Protein AF-A0A259M7F1-F1 (afdb_monomer)

Secondary structure (DSSP, 8-state):
-PEEEEE-TT-HHHHHHHHHHHHHT--EEEEE--TTTTGGGSHHHHHH-TT--S-EEEETTEEEESHHHHHHHHHHHHTSSS-SSHHHHHHHHHHHHHIIIIIIHHHHHHHHHHHTS-GGG--HHHHHHHHHHHHHHHTTT-

Structure (mmCIF, N/CA/C/O backbone):
data_AF-A0A259M7F1-F1
#
_entry.id   AF-A0A259M7F1-F1
#
loop_
_atom_site.group_PDB
_atom_site.id
_atom_site.type_symbol
_atom_site.label_atom_id
_atom_site.label_alt_id
_atom_site.label_comp_id
_atom_site.label_asym_id
_atom_site.label_entity_id
_atom_site.label_seq_id
_atom_site.pdbx_PDB_ins_code
_atom_site.Cartn_x
_atom_site.Cartn_y
_atom_site.Cartn_z
_atom_site.occupancy
_atom_site.B_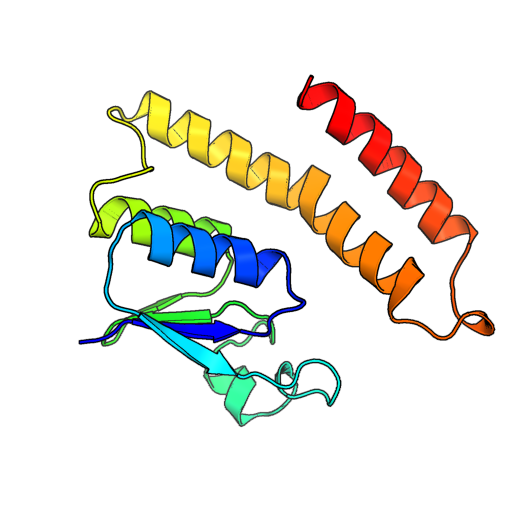iso_or_equiv
_atom_site.auth_seq_id
_atom_site.auth_comp_id
_atom_site.auth_asym_id
_atom_site.auth_atom_id
_atom_site.pdbx_PDB_model_num
ATOM 1 N N . MET A 1 1 ? -13.071 -16.252 13.136 1.00 77.12 1 MET A N 1
ATOM 2 C CA . MET A 1 1 ? -12.629 -16.679 11.793 1.00 77.12 1 MET A CA 1
ATOM 3 C C . MET A 1 1 ? -11.325 -15.963 11.499 1.00 77.12 1 MET A C 1
ATOM 5 O O . MET A 1 1 ? -11.226 -14.797 11.860 1.00 77.12 1 MET A O 1
ATOM 9 N N . THR A 1 2 ? -10.342 -16.661 10.937 1.00 95.12 2 THR A N 1
ATOM 10 C CA .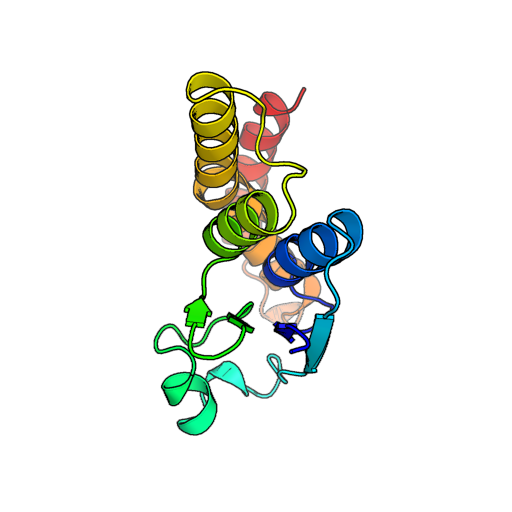 THR A 1 2 ? -9.032 -16.096 10.572 1.00 95.12 2 THR A CA 1
ATOM 11 C C . THR A 1 2 ? -9.179 -15.181 9.358 1.00 95.12 2 THR A C 1
ATOM 13 O O . THR A 1 2 ? -9.858 -15.551 8.398 1.00 95.12 2 THR A O 1
ATOM 16 N N . ILE A 1 3 ? -8.580 -13.988 9.403 1.00 98.50 3 ILE A N 1
ATOM 17 C CA . ILE A 1 3 ? -8.584 -13.044 8.275 1.00 98.50 3 ILE A CA 1
ATOM 18 C C . ILE A 1 3 ? -7.690 -13.594 7.162 1.00 98.50 3 ILE A C 1
ATOM 20 O O . ILE A 1 3 ? -6.563 -14.003 7.420 1.00 98.50 3 ILE A O 1
ATOM 24 N N . LYS A 1 4 ? -8.152 -13.562 5.912 1.00 98.69 4 LYS A N 1
ATOM 25 C CA . LYS A 1 4 ? -7.332 -13.935 4.750 1.00 98.69 4 LYS A CA 1
ATOM 26 C C . LYS A 1 4 ? -6.827 -12.693 4.040 1.00 98.69 4 LYS A C 1
ATOM 28 O O . LYS A 1 4 ? -7.614 -11.792 3.750 1.00 98.69 4 LYS A O 1
ATOM 33 N N . LEU A 1 5 ? -5.542 -12.663 3.699 1.00 98.75 5 LEU A N 1
ATOM 34 C CA . LEU A 1 5 ? -4.948 -11.600 2.889 1.00 98.75 5 LEU A CA 1
ATOM 35 C C . LEU A 1 5 ? -4.398 -12.173 1.581 1.00 98.75 5 LEU A C 1
ATOM 37 O O . LEU A 1 5 ? -3.354 -12.813 1.573 1.00 98.75 5 LEU A O 1
ATOM 41 N N . TYR A 1 6 ? -5.065 -11.905 0.462 1.00 98.75 6 TYR A N 1
ATOM 42 C CA . TYR A 1 6 ? -4.568 -12.235 -0.872 1.00 98.75 6 TYR A CA 1
ATOM 43 C C . TYR A 1 6 ? -3.402 -11.307 -1.231 1.00 98.75 6 TYR A C 1
ATOM 45 O O . TYR A 1 6 ? -3.595 -10.097 -1.396 1.00 98.75 6 TYR A O 1
ATOM 53 N N . CYS A 1 7 ? -2.187 -11.850 -1.324 1.00 98.44 7 CYS A N 1
ATOM 54 C CA . CYS A 1 7 ? -0.953 -11.072 -1.438 1.00 98.44 7 CYS A CA 1
ATOM 55 C C . CYS A 1 7 ? 0.219 -11.830 -2.085 1.00 98.44 7 CYS A C 1
ATOM 57 O O . CYS A 1 7 ? 0.174 -13.038 -2.299 1.00 98.44 7 CYS A O 1
ATOM 59 N N . PHE A 1 8 ? 1.310 -11.102 -2.340 1.00 97.25 8 PHE A N 1
ATOM 60 C CA . PHE A 1 8 ? 2.639 -11.649 -2.628 1.00 97.25 8 PHE A CA 1
ATOM 61 C C . PHE A 1 8 ? 3.713 -10.775 -1.963 1.00 97.25 8 PHE A C 1
ATOM 63 O O . PHE A 1 8 ? 3.490 -9.576 -1.758 1.00 97.25 8 PHE A O 1
ATOM 70 N N . GLY A 1 9 ? 4.850 -11.374 -1.598 1.00 94.19 9 GLY A N 1
ATOM 71 C CA . GLY A 1 9 ? 5.850 -10.763 -0.710 1.00 94.19 9 GLY A CA 1
ATOM 72 C C . GLY A 1 9 ? 6.518 -9.511 -1.280 1.00 94.19 9 GLY A C 1
ATOM 73 O O . GLY A 1 9 ? 6.870 -8.593 -0.544 1.00 94.19 9 GLY A O 1
ATOM 74 N N . GLU A 1 10 ? 6.640 -9.424 -2.601 1.00 94.62 10 GLU A N 1
ATOM 75 C CA . GLU A 1 10 ? 7.268 -8.300 -3.285 1.00 94.62 10 GLU A CA 1
ATOM 76 C C . GLU A 1 10 ? 6.332 -7.089 -3.418 1.00 94.62 10 GLU A C 1
ATOM 78 O O . GLU A 1 10 ? 6.788 -6.021 -3.833 1.00 94.62 10 GLU A O 1
ATOM 83 N N . SER A 1 11 ? 5.041 -7.201 -3.087 1.00 96.31 11 SER A N 1
ATOM 84 C CA . SER A 1 11 ? 4.107 -6.074 -3.162 1.00 96.31 11 SER A CA 1
ATOM 85 C C . SER A 1 11 ? 4.222 -5.161 -1.945 1.00 96.31 11 SER A C 1
ATOM 87 O O . SER A 1 11 ? 3.802 -5.508 -0.843 1.00 96.31 11 SER A O 1
ATOM 89 N N . GLY A 1 12 ? 4.681 -3.925 -2.162 1.00 96.94 12 GLY A N 1
ATOM 90 C CA . GLY A 1 12 ? 4.699 -2.900 -1.114 1.00 96.94 12 GLY A CA 1
ATOM 91 C C . GLY A 1 12 ? 3.301 -2.552 -0.584 1.00 96.94 12 GLY A C 1
ATOM 92 O O . GLY A 1 12 ? 3.139 -2.313 0.608 1.00 96.94 12 GLY A O 1
ATOM 93 N N . ASN A 1 13 ? 2.267 -2.579 -1.433 1.00 97.50 13 ASN A N 1
ATOM 94 C CA . ASN A 1 13 ? 0.891 -2.343 -0.983 1.00 97.50 13 ASN A CA 1
ATOM 95 C C . ASN A 1 13 ? 0.369 -3.504 -0.132 1.00 97.50 13 ASN A C 1
ATOM 97 O O . ASN A 1 13 ? -0.331 -3.267 0.850 1.00 97.50 13 ASN A O 1
ATOM 101 N N . ALA A 1 14 ? 0.729 -4.746 -0.470 1.00 97.88 14 ALA A N 1
ATOM 102 C CA . ALA A 1 14 ? 0.351 -5.889 0.351 1.00 97.88 14 ALA A CA 1
ATOM 103 C C . ALA A 1 14 ? 1.102 -5.900 1.684 1.00 97.88 14 ALA A C 1
ATOM 105 O O . ALA A 1 14 ? 0.492 -6.168 2.716 1.00 97.88 14 ALA A O 1
ATOM 106 N N . TYR A 1 15 ? 2.379 -5.508 1.678 1.00 97.94 15 TYR A N 1
ATOM 107 C CA . TYR A 1 15 ? 3.173 -5.350 2.892 1.00 97.94 15 TYR A CA 1
ATOM 108 C C . TYR A 1 15 ? 2.532 -4.372 3.885 1.00 97.94 15 TYR A C 1
ATOM 110 O O . TYR A 1 15 ? 2.468 -4.681 5.068 1.00 97.94 15 TYR A O 1
ATOM 118 N N . LYS A 1 16 ? 1.973 -3.240 3.429 1.00 97.88 16 LYS A N 1
ATOM 119 C CA . LYS A 1 16 ? 1.242 -2.309 4.316 1.00 97.88 16 LYS A CA 1
ATOM 120 C C . LYS A 1 16 ? 0.093 -2.991 5.059 1.00 97.88 16 LYS A C 1
ATOM 122 O O . LYS A 1 16 ? -0.050 -2.805 6.267 1.00 97.88 16 LYS A O 1
ATOM 127 N N . ALA A 1 17 ? -0.719 -3.772 4.343 1.00 98.25 17 ALA A N 1
ATOM 128 C CA . ALA A 1 17 ? -1.849 -4.484 4.932 1.00 98.25 17 ALA A CA 1
ATOM 129 C C . ALA A 1 17 ? -1.372 -5.586 5.890 1.00 98.25 17 ALA A C 1
ATOM 131 O O . ALA A 1 17 ? -1.818 -5.623 7.033 1.00 98.25 17 ALA A O 1
ATOM 132 N N . ALA 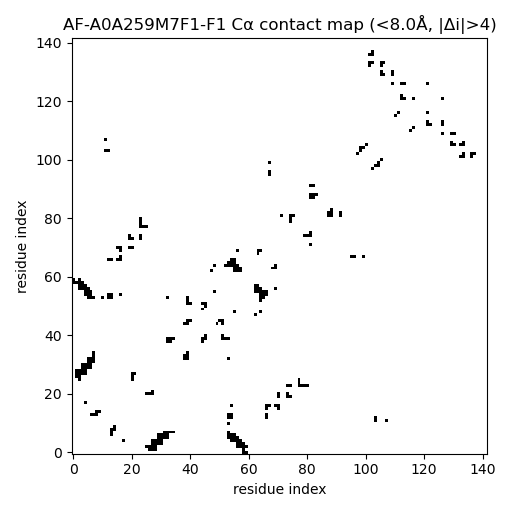A 1 18 ? -0.414 -6.412 5.456 1.00 98.44 18 ALA A N 1
ATOM 133 C CA . ALA A 1 18 ? 0.167 -7.490 6.255 1.00 98.44 18 ALA A CA 1
ATOM 134 C C . ALA A 1 18 ? 0.817 -6.971 7.545 1.00 98.44 18 ALA A C 1
ATOM 136 O O . ALA A 1 18 ? 0.529 -7.469 8.627 1.00 98.44 18 ALA A O 1
ATOM 137 N N . LEU A 1 19 ? 1.629 -5.913 7.456 1.00 98.25 19 LEU A N 1
ATOM 138 C CA . LEU A 1 19 ? 2.259 -5.293 8.620 1.00 98.25 19 LEU A CA 1
ATOM 139 C C . LEU A 1 19 ? 1.217 -4.735 9.595 1.00 98.25 19 LEU A C 1
ATOM 141 O O . LEU A 1 19 ? 1.380 -4.842 10.805 1.00 98.25 19 LEU A O 1
ATOM 145 N N . THR A 1 20 ? 0.136 -4.145 9.084 1.00 98.12 20 THR A N 1
ATOM 146 C CA . THR A 1 20 ? -0.923 -3.599 9.944 1.00 98.12 20 THR A CA 1
ATOM 147 C C . THR A 1 20 ? -1.714 -4.713 10.633 1.00 98.12 20 THR A C 1
ATOM 149 O O . THR A 1 20 ? -2.022 -4.572 11.816 1.00 98.12 20 THR A O 1
ATOM 152 N N . LEU A 1 21 ? -1.992 -5.829 9.943 1.00 98.19 21 LEU A N 1
ATOM 153 C CA . LEU A 1 21 ? -2.570 -7.035 10.552 1.00 98.19 21 LEU A CA 1
ATOM 154 C C . LEU A 1 21 ? -1.674 -7.548 11.679 1.00 98.19 21 LEU A C 1
ATOM 156 O O . LEU A 1 21 ? -2.132 -7.652 12.817 1.00 98.19 21 LEU A O 1
ATOM 160 N N . GLU A 1 22 ? -0.390 -7.742 11.387 1.00 97.94 22 GLU A N 1
ATOM 161 C CA . GLU A 1 22 ? 0.597 -8.237 12.345 1.00 97.94 22 GLU A CA 1
ATOM 162 C C . GLU A 1 22 ? 0.679 -7.350 13.597 1.00 97.94 22 GLU A C 1
ATOM 164 O O . GLU A 1 22 ? 0.488 -7.811 14.720 1.00 97.94 22 GLU A O 1
ATOM 169 N N . LEU A 1 23 ? 0.855 -6.036 13.418 1.00 97.81 23 LEU A N 1
ATOM 170 C CA . LEU A 1 23 ? 0.964 -5.087 14.532 1.00 97.81 23 LEU A CA 1
ATOM 171 C C . LEU A 1 23 ? -0.351 -4.902 15.308 1.00 97.81 23 LEU A C 1
ATOM 173 O O . LEU A 1 23 ? -0.335 -4.487 16.472 1.00 97.81 23 LEU A O 1
ATOM 177 N N . SER A 1 24 ? -1.500 -5.195 14.694 1.00 97.19 24 SER A N 1
ATOM 178 C CA . SER A 1 24 ? -2.788 -5.179 15.394 1.00 97.19 24 SER A CA 1
ATOM 179 C C . SER A 1 24 ? -2.955 -6.381 16.334 1.00 97.19 24 SER A C 1
ATOM 181 O O . SER A 1 24 ? -3.612 -6.256 17.376 1.00 97.19 24 SER A O 1
ATOM 183 N N . GLY A 1 25 ? -2.297 -7.506 16.030 1.00 96.75 25 GLY A N 1
ATOM 184 C CA . GLY A 1 25 ? -2.461 -8.783 16.725 1.00 96.75 25 GLY A CA 1
ATOM 185 C C . GLY A 1 25 ? -3.757 -9.514 16.362 1.00 96.75 25 GLY A C 1
ATOM 186 O O . GLY A 1 25 ? -4.247 -10.306 17.161 1.00 96.75 25 GLY A O 1
ATOM 187 N N . LEU A 1 26 ? -4.356 -9.204 15.208 1.00 97.19 26 LEU A N 1
ATOM 188 C CA . LEU A 1 26 ? -5.477 -9.972 14.669 1.00 97.19 26 LEU A CA 1
ATOM 189 C C . LEU A 1 26 ? -4.955 -11.263 14.034 1.00 97.19 26 LEU A C 1
ATOM 191 O O . LEU A 1 26 ? -3.981 -11.230 13.292 1.00 97.19 26 LEU A O 1
ATOM 195 N N . GLU A 1 27 ? -5.645 -12.376 14.271 1.00 98.12 27 GLU A N 1
ATOM 196 C CA . GLU A 1 27 ? -5.355 -13.656 13.617 1.00 98.12 27 GLU A CA 1
ATOM 197 C C . GLU A 1 27 ? -5.587 -13.557 12.102 1.00 98.12 27 GLU A C 1
ATOM 199 O O . GLU A 1 27 ? -6.699 -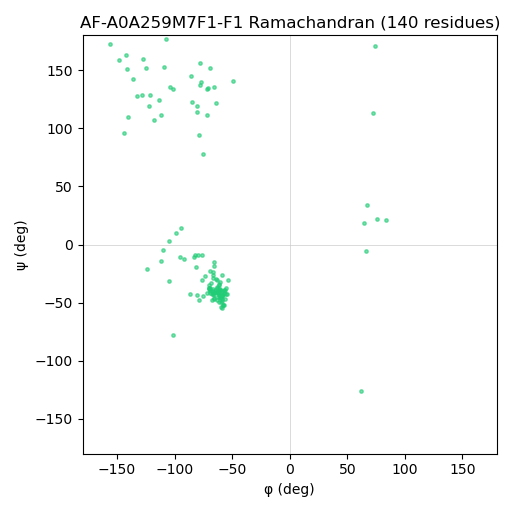13.251 11.647 1.00 98.12 27 GLU A O 1
ATOM 204 N N . TRP A 1 28 ? -4.550 -13.838 11.314 1.00 98.56 28 TRP A N 1
ATOM 205 C CA . TRP A 1 28 ? -4.597 -13.738 9.861 1.00 98.56 28 TRP A CA 1
ATOM 206 C C . TRP A 1 28 ? -3.696 -14.766 9.172 1.00 98.56 28 TRP A C 1
ATOM 208 O O . TRP A 1 28 ? -2.749 -15.278 9.762 1.00 98.56 28 TRP A O 1
ATOM 218 N N . GLU A 1 29 ? -3.982 -15.047 7.903 1.00 98.50 29 GLU A N 1
ATOM 219 C CA . GLU A 1 29 ? -3.152 -15.888 7.044 1.00 98.50 29 GLU A CA 1
ATOM 220 C C . GLU A 1 29 ? -2.988 -15.277 5.638 1.00 98.50 29 GLU A C 1
ATOM 222 O O . GLU A 1 29 ? -3.933 -14.689 5.089 1.00 98.50 29 GLU A O 1
ATOM 227 N N . PRO A 1 30 ? -1.798 -15.396 5.021 1.00 98.38 30 PRO A N 1
ATOM 228 C CA . PRO A 1 30 ? -1.590 -14.984 3.642 1.00 98.38 30 PRO A CA 1
ATOM 229 C C . PRO A 1 30 ? -2.169 -16.015 2.664 1.00 98.38 30 PRO A C 1
ATOM 231 O O . PRO A 1 30 ? -1.976 -17.221 2.808 1.00 98.38 30 PRO A O 1
ATOM 234 N N . VAL A 1 31 ? -2.800 -15.531 1.598 1.00 98.38 31 VAL A N 1
ATOM 235 C CA . VAL A 1 31 ? -3.195 -16.319 0.427 1.00 98.38 31 VAL A CA 1
ATOM 236 C C . VAL A 1 31 ? -2.343 -15.856 -0.747 1.00 98.38 31 VAL A C 1
ATOM 238 O O . VAL A 1 31 ? -2.454 -14.718 -1.202 1.00 98.38 31 VAL A O 1
ATOM 241 N N . PHE A 1 32 ? -1.450 -16.722 -1.219 1.00 98.31 32 PHE A N 1
ATOM 242 C CA . PHE A 1 32 ? -0.511 -16.359 -2.276 1.00 98.31 32 PHE A CA 1
ATOM 243 C C . PHE A 1 32 ? -1.225 -16.075 -3.605 1.00 98.31 32 PHE A C 1
ATOM 245 O O . PHE A 1 32 ? -2.091 -16.838 -4.035 1.00 98.31 32 PHE A O 1
ATOM 252 N N . VAL A 1 33 ? -0.825 -14.992 -4.273 1.00 98.31 33 VAL A N 1
ATOM 253 C CA . VAL A 1 33 ? -1.268 -14.636 -5.625 1.00 98.31 33 VAL A CA 1
ATOM 254 C C . VAL A 1 33 ? -0.053 -14.511 -6.531 1.00 98.31 33 VAL 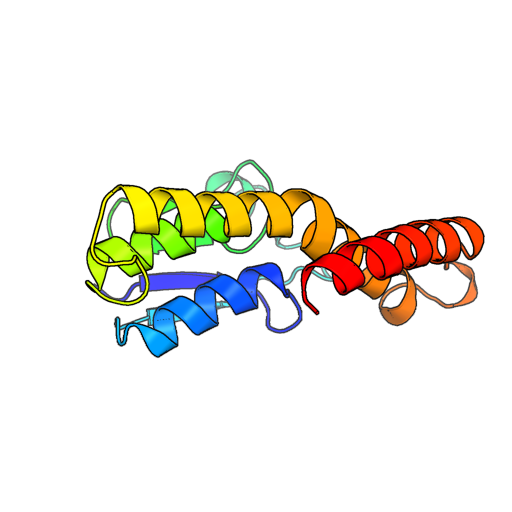A C 1
ATOM 256 O O . VAL A 1 33 ? 0.794 -13.642 -6.322 1.00 98.31 33 VAL A O 1
ATOM 259 N N . ASP A 1 34 ? 0.004 -15.332 -7.578 1.00 96.69 34 ASP A N 1
ATOM 260 C CA . ASP A 1 34 ? 1.106 -15.322 -8.541 1.00 96.69 34 ASP A CA 1
ATOM 261 C C . ASP A 1 34 ? 1.009 -14.126 -9.503 1.00 96.69 34 ASP A C 1
ATOM 263 O O . ASP A 1 34 ? 0.554 -14.223 -10.644 1.00 96.69 34 ASP A O 1
ATOM 267 N N . PHE A 1 35 ? 1.401 -12.950 -9.019 1.00 94.62 35 PHE A N 1
ATOM 268 C CA . PHE A 1 35 ? 1.344 -11.709 -9.786 1.00 94.62 35 PHE A CA 1
ATOM 269 C C . PHE A 1 35 ? 2.201 -11.759 -11.059 1.00 94.62 35 PHE A C 1
ATOM 271 O O . PHE A 1 35 ? 1.767 -11.281 -12.112 1.00 94.62 35 PHE A O 1
ATOM 278 N N . PHE A 1 36 ? 3.397 -12.352 -10.983 1.00 92.94 36 PHE A N 1
ATOM 279 C CA . PHE A 1 36 ? 4.344 -12.370 -12.099 1.00 92.94 36 PHE A CA 1
ATOM 280 C C . PHE A 1 36 ? 3.859 -13.237 -13.262 1.00 92.94 36 PHE A C 1
ATOM 282 O O . PHE A 1 36 ? 4.054 -12.843 -14.412 1.00 92.94 36 PHE A O 1
ATOM 289 N N . ASN A 1 37 ? 3.129 -14.321 -12.985 1.00 95.44 37 ASN A N 1
ATOM 290 C CA . ASN A 1 37 ? 2.501 -15.147 -14.021 1.00 95.44 37 ASN A CA 1
ATOM 291 C C . ASN A 1 37 ? 1.042 -14.757 -14.319 1.00 95.44 37 ASN A C 1
ATOM 293 O O . ASN A 1 37 ? 0.322 -15.478 -15.005 1.00 95.44 37 ASN A O 1
ATOM 297 N N . GLY A 1 38 ? 0.598 -13.583 -13.860 1.00 96.00 38 GLY A N 1
ATOM 298 C CA . GLY A 1 38 ? -0.695 -13.016 -14.241 1.00 96.00 38 GLY A CA 1
ATOM 299 C C . GLY A 1 38 ? -1.897 -13.524 -13.446 1.00 96.00 38 GLY A C 1
ATOM 300 O O . GLY A 1 38 ? -3.023 -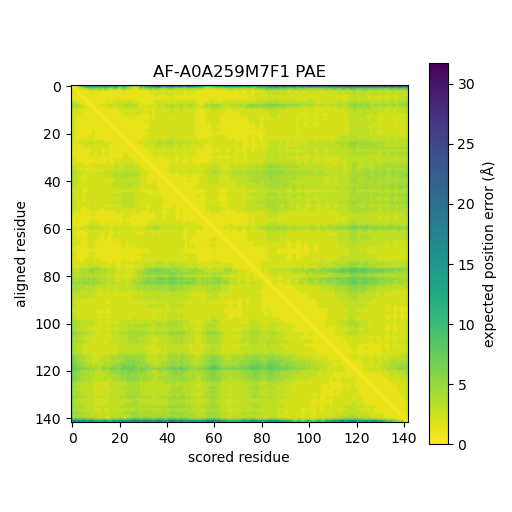13.339 -13.902 1.00 96.00 38 GLY A O 1
ATOM 301 N N . GLY A 1 39 ? -1.690 -14.071 -12.249 1.00 97.31 39 GLY A N 1
ATOM 302 C CA . GLY A 1 39 ? -2.746 -14.551 -11.354 1.00 97.31 39 GLY A CA 1
ATOM 303 C C . GLY A 1 39 ? -3.826 -13.510 -11.044 1.00 97.31 39 GLY A C 1
ATOM 304 O O . GLY A 1 39 ? -4.991 -13.858 -10.912 1.00 97.31 39 GLY A O 1
ATOM 305 N N . THR A 1 40 ? -3.497 -12.213 -11.030 1.00 97.25 40 THR A N 1
ATOM 306 C CA . THR A 1 40 ? -4.510 -11.163 -10.816 1.00 97.25 40 THR A CA 1
ATOM 307 C C . THR A 1 40 ? -5.396 -10.879 -12.035 1.00 97.25 40 THR A C 1
ATOM 309 O O . THR A 1 40 ? -6.366 -10.124 -11.942 1.00 97.25 40 THR A O 1
ATOM 312 N N . ARG A 1 41 ? -5.067 -11.449 -13.201 1.00 97.50 41 ARG A N 1
ATOM 313 C CA . ARG A 1 41 ? -5.811 -11.264 -14.455 1.00 97.50 41 ARG A CA 1
ATOM 314 C C . ARG A 1 41 ? -6.829 -12.372 -14.706 1.00 97.50 41 ARG A C 1
ATOM 316 O O . ARG A 1 41 ? -7.631 -12.207 -15.624 1.00 97.50 41 ARG A O 1
ATOM 323 N N . THR A 1 42 ? -6.798 -13.462 -13.938 1.00 97.94 42 THR A N 1
ATOM 324 C CA . THR A 1 42 ? -7.696 -14.597 -14.159 1.00 97.94 42 THR A CA 1
ATOM 325 C C . THR A 1 42 ? -9.147 -14.229 -13.823 1.00 97.94 42 THR A C 1
ATOM 327 O O . THR A 1 42 ? -9.379 -13.352 -12.979 1.00 97.94 42 THR A O 1
ATOM 330 N N . PRO A 1 43 ? -10.143 -14.866 -14.465 1.00 98.06 43 PRO A N 1
ATOM 331 C CA . PRO A 1 43 ? -11.550 -14.659 -14.128 1.00 98.06 43 PRO A CA 1
ATOM 332 C C . PRO A 1 43 ? -11.852 -14.926 -12.648 1.00 98.06 43 PRO A C 1
ATOM 334 O O . PRO A 1 43 ? -12.611 -14.180 -12.035 1.00 98.06 43 PRO A O 1
ATOM 337 N N . GLU A 1 44 ? -11.206 -15.932 -12.057 1.00 97.19 44 GLU A N 1
ATOM 338 C CA . GLU A 1 44 ? -11.398 -16.333 -10.661 1.00 97.19 44 GLU A CA 1
ATOM 339 C C . GLU A 1 44 ? -10.930 -15.234 -9.705 1.00 97.19 44 GLU A C 1
ATOM 341 O O . GLU A 1 44 ? -11.659 -14.862 -8.788 1.00 97.19 44 GLU A O 1
ATOM 346 N N . PHE A 1 45 ? -9.746 -14.653 -9.935 1.00 97.88 45 PHE A N 1
ATOM 347 C CA . PHE A 1 45 ? -9.267 -13.555 -9.096 1.00 97.88 45 PHE A CA 1
ATOM 348 C C . PHE A 1 45 ? -10.082 -12.278 -9.314 1.00 97.88 45 PHE A C 1
ATOM 350 O O . PHE A 1 45 ? -10.383 -11.560 -8.361 1.00 97.88 45 PHE A O 1
ATOM 357 N N . ARG A 1 46 ? -10.491 -11.991 -10.556 1.00 97.88 46 ARG A N 1
ATOM 358 C CA . ARG A 1 46 ? -11.331 -10.820 -10.852 1.00 97.88 46 ARG A CA 1
ATOM 359 C C . ARG A 1 46 ? -12.734 -10.919 -10.261 1.00 97.88 46 ARG A C 1
ATOM 361 O O . ARG A 1 46 ? -13.323 -9.879 -9.979 1.00 97.88 46 ARG A O 1
ATOM 368 N N . ALA A 1 47 ? -13.242 -12.130 -10.038 1.00 97.44 47 ALA A N 1
ATOM 369 C CA . ALA A 1 47 ? -14.472 -12.346 -9.282 1.00 97.44 47 ALA A CA 1
ATOM 370 C C . ALA A 1 47 ? -14.313 -11.972 -7.795 1.00 97.44 47 ALA A C 1
ATOM 372 O O . ALA A 1 47 ? -15.280 -11.536 -7.179 1.00 97.44 47 ALA A O 1
ATOM 373 N N . ILE A 1 48 ? -13.100 -12.086 -7.238 1.00 96.94 48 ILE A N 1
ATOM 374 C CA . ILE A 1 48 ? -12.774 -11.643 -5.871 1.00 96.94 48 ILE A CA 1
ATOM 375 C C . ILE A 1 48 ? -12.570 -10.121 -5.830 1.00 96.94 48 ILE A C 1
ATOM 377 O O . ILE A 1 48 ? -13.105 -9.439 -4.959 1.00 96.94 48 ILE A O 1
ATOM 381 N N . ASN A 1 49 ? -11.788 -9.572 -6.764 1.00 97.75 49 ASN A N 1
ATOM 382 C CA . ASN A 1 49 ? -11.533 -8.136 -6.870 1.00 97.75 49 ASN A CA 1
ATOM 383 C C . ASN A 1 49 ? -11.510 -7.688 -8.333 1.00 97.75 49 ASN A C 1
ATOM 385 O O . ASN A 1 49 ? -10.546 -7.935 -9.062 1.00 97.75 49 ASN A O 1
ATOM 389 N N . SER A 1 50 ? -12.534 -6.937 -8.737 1.00 97.19 50 SER A N 1
ATOM 390 C CA . SER A 1 50 ? -12.698 -6.442 -10.108 1.00 97.19 50 SER A CA 1
ATOM 391 C C . SER A 1 50 ? -11.536 -5.563 -10.588 1.00 97.19 50 SER A C 1
ATOM 393 O O . SER A 1 50 ? -11.238 -5.549 -11.786 1.00 97.19 50 SER A O 1
ATOM 395 N N . MET A 1 51 ? -10.818 -4.899 -9.671 1.00 97.44 51 MET A N 1
ATOM 396 C CA . MET A 1 51 ? -9.627 -4.103 -9.994 1.00 97.44 51 MET A CA 1
ATOM 397 C C . MET A 1 51 ? -8.457 -4.970 -10.492 1.00 97.44 51 MET A C 1
ATOM 399 O O . MET A 1 51 ? -7.615 -4.485 -11.241 1.00 97.44 51 MET A O 1
ATOM 403 N N . GLY A 1 52 ? -8.414 -6.265 -10.155 1.00 97.31 52 GLY A N 1
ATOM 404 C CA . GLY A 1 52 ? -7.302 -7.147 -10.532 1.00 97.31 52 GLY A CA 1
ATOM 405 C C . GLY A 1 52 ? -5.988 -6.769 -9.840 1.00 97.31 52 GLY A C 1
ATOM 406 O O . GLY A 1 52 ? -4.910 -6.885 -10.425 1.00 97.31 52 GLY A O 1
ATOM 407 N N . GLU A 1 53 ? -6.085 -6.291 -8.599 1.00 96.19 53 GLU A N 1
ATOM 408 C CA . GLU A 1 53 ? -4.966 -5.822 -7.783 1.00 96.19 53 GLU A CA 1
ATOM 409 C C . GLU A 1 53 ? -4.926 -6.559 -6.441 1.00 96.19 53 GLU A C 1
ATOM 411 O O . GLU A 1 53 ? -5.960 -6.963 -5.906 1.00 96.19 53 GLU A O 1
ATOM 416 N N . VAL A 1 54 ? -3.727 -6.689 -5.874 1.00 97.69 54 VAL A N 1
ATOM 417 C CA . VAL A 1 54 ? -3.515 -7.063 -4.469 1.00 97.69 54 VAL A CA 1
ATOM 418 C C . VAL A 1 54 ? -2.996 -5.848 -3.684 1.00 97.69 54 VAL A C 1
ATOM 420 O O . VAL A 1 54 ? -2.305 -5.003 -4.263 1.00 97.69 54 VAL A O 1
ATOM 423 N N . PRO A 1 55 ? -3.241 -5.755 -2.366 1.00 98.50 55 PRO A N 1
ATOM 424 C CA . PRO A 1 55 ? -3.902 -6.744 -1.511 1.00 98.50 55 PRO A CA 1
ATOM 425 C C . PRO A 1 55 ? -5.429 -6.778 -1.637 1.00 98.50 55 PRO A C 1
ATOM 427 O O . PRO A 1 55 ? -6.060 -5.769 -1.956 1.00 98.50 55 PRO A O 1
ATOM 430 N N . VAL A 1 56 ? -6.002 -7.935 -1.296 1.00 98.75 56 VAL A N 1
ATOM 431 C CA . VAL A 1 56 ? -7.429 -8.093 -0.978 1.00 98.75 56 VAL A CA 1
ATOM 432 C C . VAL A 1 56 ? -7.543 -8.807 0.362 1.00 98.75 56 VAL A C 1
ATOM 434 O O . VAL A 1 56 ? -6.920 -9.845 0.560 1.00 98.75 56 VAL A O 1
ATOM 437 N N . MET A 1 57 ? -8.313 -8.251 1.284 1.00 98.75 57 MET A N 1
ATOM 438 C CA . MET A 1 57 ? -8.583 -8.834 2.592 1.00 98.75 57 MET A CA 1
ATOM 439 C C . MET A 1 57 ? -9.992 -9.431 2.606 1.00 98.75 57 MET A C 1
ATOM 441 O O . MET A 1 57 ? -10.933 -8.788 2.141 1.00 98.75 57 MET A O 1
ATOM 445 N N . VAL A 1 58 ? -10.133 -10.634 3.161 1.00 98.56 58 VAL A N 1
ATOM 446 C CA . VAL A 1 58 ? -11.419 -11.298 3.403 1.00 98.56 58 VAL A CA 1
ATOM 447 C C . VAL A 1 58 ? -11.564 -11.607 4.889 1.00 98.56 58 VAL A C 1
ATOM 449 O O . VAL A 1 58 ? -10.677 -12.211 5.495 1.00 98.56 58 VAL A O 1
ATOM 452 N N . ASP A 1 59 ? -12.689 -11.202 5.469 1.00 98.12 59 ASP A N 1
ATOM 453 C CA . ASP A 1 59 ? -13.015 -11.372 6.885 1.00 98.12 59 ASP A CA 1
ATOM 454 C C . ASP A 1 59 ? -14.516 -11.658 7.047 1.00 98.12 59 ASP A C 1
ATOM 456 O O . ASP A 1 59 ? -15.351 -10.751 7.024 1.00 98.12 59 ASP A O 1
ATOM 460 N N . GLY A 1 60 ? -14.869 -12.944 7.148 1.00 96.50 60 GLY A N 1
ATOM 461 C CA . GLY A 1 60 ? -16.260 -13.387 7.030 1.00 96.50 60 GLY A CA 1
ATOM 462 C C . GLY A 1 60 ? -16.822 -13.047 5.647 1.00 96.50 60 GLY A C 1
ATOM 463 O O . GLY A 1 60 ? -16.207 -13.380 4.636 1.00 96.50 60 GLY A O 1
ATOM 464 N N . ASP A 1 61 ? -17.959 -12.352 5.613 1.00 96.38 61 ASP A N 1
ATOM 465 C CA . ASP A 1 61 ? -18.623 -11.933 4.370 1.00 96.38 61 ASP A CA 1
ATOM 466 C C . ASP A 1 61 ? -18.028 -10.647 3.765 1.00 96.38 61 ASP A C 1
ATOM 468 O O . ASP A 1 61 ? -18.373 -10.254 2.648 1.00 96.38 61 ASP A O 1
ATOM 472 N N . LEU A 1 62 ? -17.132 -9.963 4.488 1.00 97.69 62 LEU A N 1
ATOM 473 C CA . LEU A 1 62 ? -16.509 -8.735 4.009 1.00 97.69 62 LEU A CA 1
ATOM 474 C C . LEU A 1 62 ? -15.296 -9.055 3.134 1.00 97.69 62 LEU A C 1
ATOM 476 O O . LEU A 1 62 ? -14.324 -9.649 3.596 1.00 97.69 62 LEU A O 1
ATOM 480 N N . THR A 1 63 ? -15.326 -8.566 1.896 1.00 98.25 63 THR A N 1
ATOM 481 C CA . THR A 1 63 ? -14.167 -8.516 0.995 1.00 98.25 63 THR A CA 1
ATOM 482 C C . THR A 1 63 ? -13.787 -7.059 0.753 1.00 98.25 63 THR A C 1
ATOM 484 O O . THR A 1 63 ? -14.624 -6.266 0.320 1.00 98.25 63 THR A O 1
ATOM 487 N N . LEU A 1 64 ? -12.535 -6.693 1.033 1.00 98.38 64 LEU A N 1
ATOM 488 C CA . LEU A 1 64 ? -12.042 -5.318 0.939 1.00 98.38 64 LEU A CA 1
ATOM 489 C C . LEU A 1 64 ? -10.711 -5.263 0.183 1.00 98.38 64 LEU A C 1
ATOM 491 O O . LEU A 1 64 ? -9.759 -5.959 0.529 1.00 98.38 64 LEU A O 1
ATOM 495 N N . SER A 1 65 ? -10.632 -4.413 -0.838 1.00 98.19 65 SER A N 1
ATOM 496 C CA . SER A 1 65 ? -9.395 -4.088 -1.558 1.00 98.19 65 SER A CA 1
ATOM 497 C C . SER A 1 65 ? -8.923 -2.669 -1.214 1.00 98.19 65 SER A C 1
ATOM 499 O O . SER A 1 65 ? -9.594 -1.952 -0.474 1.00 98.19 65 SER A O 1
ATOM 501 N N . GLN A 1 66 ? -7.764 -2.266 -1.750 1.00 97.94 66 GLN A N 1
ATOM 502 C CA . GLN A 1 66 ? -7.050 -1.012 -1.449 1.00 97.94 66 GLN A CA 1
ATOM 503 C C . GLN A 1 66 ? -6.390 -1.001 -0.061 1.00 97.94 66 GLN A C 1
ATOM 505 O O . GLN A 1 66 ? -7.047 -0.954 0.977 1.00 97.94 66 GLN A O 1
ATOM 510 N N . SER A 1 67 ? -5.051 -0.976 -0.034 1.00 98.06 67 SER A N 1
ATOM 511 C CA . SER A 1 67 ? -4.267 -1.138 1.201 1.00 98.06 67 SER A CA 1
ATOM 512 C C . SER A 1 67 ? -4.612 -0.117 2.287 1.00 98.06 67 SER A C 1
ATOM 514 O O . SER A 1 67 ? -4.703 -0.491 3.446 1.00 98.06 67 SER A O 1
ATOM 516 N N . GLY A 1 68 ? -4.864 1.146 1.929 1.00 98.06 68 GLY A N 1
ATOM 517 C CA . GLY A 1 68 ? -5.244 2.181 2.897 1.00 98.06 68 GLY A CA 1
ATOM 518 C C . GLY A 1 68 ? -6.612 1.945 3.552 1.00 98.06 68 GLY A C 1
ATOM 519 O O . GLY A 1 68 ? -6.761 2.157 4.752 1.00 98.06 68 GLY A O 1
ATOM 520 N N . ALA A 1 69 ? -7.592 1.447 2.791 1.00 98.25 69 ALA A N 1
ATOM 521 C CA . ALA A 1 69 ? -8.907 1.084 3.326 1.00 98.25 69 ALA A CA 1
ATOM 522 C C . ALA A 1 69 ? -8.813 -0.153 4.232 1.00 98.25 69 ALA A C 1
ATOM 524 O O . ALA A 1 69 ? -9.421 -0.195 5.298 1.00 98.25 69 ALA A O 1
ATOM 525 N N . ILE A 1 70 ? -7.989 -1.129 3.842 1.00 98.62 70 ILE A N 1
ATOM 526 C CA . ILE A 1 70 ? -7.679 -2.300 4.669 1.00 98.62 70 ILE A CA 1
ATOM 527 C C . ILE A 1 70 ? -7.037 -1.870 5.998 1.00 98.62 70 ILE A C 1
ATOM 529 O O . ILE A 1 70 ? -7.448 -2.346 7.052 1.00 98.62 70 ILE A O 1
ATOM 533 N N . GLN A 1 71 ? -6.085 -0.932 5.982 1.00 98.56 71 GLN A N 1
ATOM 534 C CA . GLN A 1 71 ? -5.476 -0.397 7.206 1.00 98.56 71 GLN A CA 1
ATOM 535 C C . GLN A 1 71 ? -6.499 0.289 8.122 1.00 98.56 71 GLN A C 1
ATOM 537 O O . GLN A 1 71 ? -6.486 0.047 9.330 1.00 98.56 71 GLN A O 1
ATOM 542 N N . ASP A 1 72 ? -7.405 1.098 7.566 1.00 98.00 72 ASP A N 1
ATOM 543 C CA . ASP A 1 72 ? -8.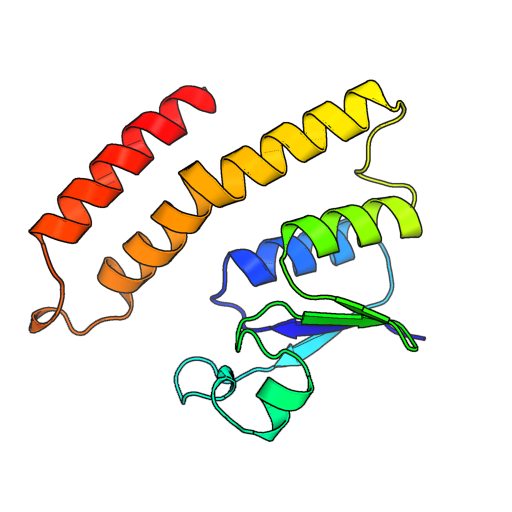481 1.740 8.333 1.00 98.00 72 ASP A CA 1
ATOM 544 C C . ASP A 1 72 ? -9.410 0.705 8.994 1.00 98.00 72 ASP A C 1
ATOM 546 O O . ASP A 1 72 ? -9.667 0.787 10.203 1.00 98.00 72 ASP A O 1
ATOM 550 N N . TYR A 1 73 ? -9.812 -0.330 8.247 1.00 98.25 73 TYR A N 1
ATOM 551 C CA . TYR A 1 73 ? -10.597 -1.447 8.774 1.00 98.25 73 TYR A CA 1
ATOM 552 C C . TYR A 1 73 ? -9.884 -2.160 9.927 1.00 98.25 73 TYR A C 1
ATOM 554 O O . TYR A 1 73 ? -10.455 -2.301 11.011 1.00 98.25 73 TYR A O 1
ATOM 562 N N . ILE A 1 74 ? -8.627 -2.568 9.720 1.00 98.25 74 ILE A N 1
ATOM 563 C CA . ILE A 1 74 ? -7.826 -3.275 10.730 1.00 98.25 74 ILE A CA 1
ATOM 564 C C . ILE A 1 74 ? -7.686 -2.417 11.985 1.00 98.25 74 ILE A C 1
ATOM 566 O O . ILE A 1 74 ? -7.857 -2.915 13.097 1.00 98.25 74 ILE A O 1
ATOM 570 N N . SER A 1 75 ? -7.421 -1.120 11.813 1.00 97.25 75 SER A N 1
ATOM 571 C CA . SER A 1 75 ? -7.254 -0.202 12.938 1.00 97.25 75 SER A CA 1
ATOM 572 C C . SER A 1 75 ? -8.530 -0.072 13.776 1.00 97.25 75 SER A C 1
ATOM 574 O O . SER A 1 75 ? -8.484 -0.013 15.007 1.00 97.25 75 SER A O 1
ATOM 576 N N . THR A 1 76 ? -9.687 -0.097 13.113 1.00 95.06 76 THR A N 1
ATOM 577 C CA . THR A 1 76 ? -10.996 -0.016 13.760 1.00 95.06 76 THR A CA 1
ATOM 578 C C . THR A 1 76 ? -11.366 -1.335 14.434 1.00 95.06 76 THR A C 1
ATOM 580 O O . THR A 1 76 ? -11.790 -1.316 15.587 1.00 95.06 76 THR A O 1
ATOM 583 N N . LYS A 1 77 ? -11.148 -2.476 13.770 1.00 96.06 77 LYS A N 1
ATOM 584 C CA . LYS A 1 77 ? -11.440 -3.808 14.320 1.00 96.06 77 LYS A CA 1
ATOM 585 C C . LYS A 1 77 ? -10.526 -4.176 15.491 1.00 96.06 77 LYS A C 1
ATOM 587 O O . LYS A 1 77 ? -10.998 -4.709 16.489 1.00 96.06 77 LYS A O 1
ATOM 592 N N . GLY A 1 78 ? -9.231 -3.887 15.377 1.00 93.25 78 GLY A N 1
ATOM 593 C CA . GLY A 1 78 ? -8.233 -4.195 16.403 1.00 93.25 78 GLY A CA 1
ATOM 594 C C . GLY A 1 78 ? -8.138 -3.159 17.527 1.00 93.25 78 GLY A C 1
ATOM 595 O O . GLY A 1 78 ? -7.451 -3.405 18.516 1.00 93.25 78 GLY A O 1
ATOM 596 N N . GLY A 1 79 ? -8.773 -1.988 17.383 1.00 93.56 79 GLY A N 1
ATOM 597 C CA . GLY A 1 79 ? -8.715 -0.903 18.371 1.00 93.56 79 GLY A CA 1
ATOM 598 C C . GLY A 1 79 ? -7.318 -0.292 18.561 1.00 93.56 79 GLY A C 1
ATOM 599 O O . GLY A 1 79 ? -7.053 0.354 19.575 1.00 93.56 79 GLY A O 1
ATOM 600 N N . LYS A 1 80 ? -6.409 -0.502 17.604 1.00 94.00 80 LYS A N 1
ATOM 601 C CA . LYS A 1 80 ? -5.012 -0.039 17.619 1.00 94.00 80 LYS A CA 1
ATOM 602 C C . LYS A 1 80 ? -4.718 0.721 16.329 1.00 94.00 80 LYS A C 1
ATOM 604 O O . LYS A 1 80 ? -5.404 0.533 15.337 1.00 94.00 80 LYS A O 1
ATOM 609 N N . LEU A 1 81 ? -3.678 1.556 16.315 1.00 95.25 81 LEU A N 1
ATOM 610 C CA . LEU A 1 81 ? -3.146 2.216 15.104 1.00 95.25 81 LEU A CA 1
ATOM 611 C C . LEU A 1 81 ? -4.067 3.259 14.420 1.00 95.25 81 LEU A C 1
ATOM 613 O O . LEU A 1 81 ? -3.615 3.942 13.510 1.00 95.25 81 LEU A O 1
ATOM 617 N N . GLY A 1 82 ? -5.318 3.429 14.863 1.00 94.50 82 GLY A N 1
ATOM 618 C CA . GLY A 1 82 ? -6.312 4.314 14.230 1.00 94.50 82 GLY A CA 1
ATOM 619 C C . GLY A 1 82 ? -6.489 5.696 14.873 1.00 94.50 82 GLY A C 1
ATOM 620 O O . GLY A 1 82 ? -7.443 6.394 14.547 1.00 94.50 82 GLY A O 1
ATOM 621 N N . GLY A 1 83 ? -5.626 6.097 15.812 1.00 95.38 83 GLY A N 1
ATOM 622 C CA . GLY A 1 83 ? -5.781 7.345 16.575 1.00 95.38 83 GLY A CA 1
ATOM 623 C C . GLY A 1 83 ? -6.892 7.299 17.639 1.00 95.38 83 GLY A C 1
ATOM 624 O O . GLY A 1 83 ? -7.668 6.346 17.731 1.00 95.38 83 GLY A O 1
ATOM 625 N N . ARG A 1 84 ? -6.953 8.334 18.481 1.00 95.06 84 ARG A N 1
ATOM 626 C CA . ARG A 1 84 ? -7.834 8.443 19.663 1.00 95.06 84 ARG A CA 1
ATOM 627 C C . ARG A 1 84 ? -8.952 9.475 19.510 1.00 95.06 84 ARG A C 1
ATOM 629 O O . ARG A 1 84 ? -9.804 9.590 20.384 1.00 95.06 84 ARG A O 1
ATOM 636 N N . SER A 1 85 ? -8.968 10.226 18.410 1.00 96.75 85 SER A N 1
ATOM 637 C CA . SER A 1 85 ? -9.979 11.247 18.133 1.00 96.75 85 SER A CA 1
ATOM 638 C C . SER A 1 85 ? -10.354 11.291 16.652 1.00 96.75 85 SER A C 1
ATOM 640 O O . SER A 1 85 ? -9.623 10.804 15.789 1.00 96.75 85 SER A O 1
ATOM 642 N N . ALA A 1 86 ? -11.486 11.925 16.335 1.00 96.44 86 ALA A N 1
ATOM 643 C CA . ALA A 1 86 ? -11.893 12.144 14.946 1.00 96.44 86 ALA A CA 1
ATOM 644 C C . ALA A 1 86 ? -10.869 12.986 14.162 1.00 96.44 86 ALA A C 1
ATOM 646 O O . ALA A 1 86 ? -10.697 12.785 12.962 1.00 96.44 86 ALA A O 1
ATOM 647 N N . ASN A 1 87 ? -10.173 13.912 14.828 1.00 98.31 87 ASN A N 1
ATOM 648 C CA . ASN A 1 87 ? -9.132 14.720 14.193 1.00 98.31 87 ASN A CA 1
ATOM 649 C C . ASN A 1 87 ? -7.880 13.890 13.895 1.00 98.31 87 ASN A C 1
ATOM 651 O O . ASN A 1 87 ? -7.359 13.979 12.789 1.00 98.31 87 ASN A O 1
ATOM 655 N N . GLU A 1 88 ? -7.456 13.025 14.819 1.00 97.75 88 GLU A N 1
ATOM 656 C CA . GLU A 1 88 ? -6.348 12.093 14.569 1.00 97.75 88 GLU A CA 1
ATOM 657 C C . GLU A 1 88 ? -6.673 11.109 13.440 1.00 97.75 88 GLU A C 1
ATOM 659 O O . GLU A 1 88 ? -5.845 10.898 12.560 1.00 97.75 88 GLU A O 1
ATOM 664 N N . ARG A 1 89 ? -7.900 10.572 13.392 1.00 96.75 89 ARG A N 1
ATOM 665 C CA . ARG A 1 89 ? -8.350 9.713 12.280 1.00 96.75 89 ARG A CA 1
ATOM 666 C C . ARG A 1 89 ? -8.284 10.423 10.929 1.00 96.75 89 ARG A C 1
ATOM 668 O O . ARG A 1 89 ? -7.824 9.842 9.950 1.00 96.75 89 ARG A O 1
ATOM 675 N N . ARG A 1 90 ? -8.711 11.691 10.865 1.00 97.88 90 ARG A N 1
ATOM 676 C CA . ARG A 1 90 ? -8.604 12.502 9.639 1.00 97.88 90 ARG A CA 1
ATOM 677 C C . ARG A 1 90 ? -7.154 12.755 9.247 1.00 97.88 90 ARG A C 1
ATOM 679 O O . ARG A 1 90 ? -6.845 12.707 8.062 1.00 97.88 90 ARG A O 1
ATOM 686 N N . GLU A 1 91 ? -6.278 12.997 10.215 1.00 98.19 91 GLU A N 1
ATOM 687 C CA . GLU A 1 91 ? -4.851 13.203 9.964 1.00 98.19 91 GLU A CA 1
ATOM 688 C C . GLU A 1 91 ? -4.174 11.929 9.438 1.00 98.19 91 GLU A C 1
ATOM 690 O O . GLU A 1 91 ? -3.435 11.984 8.456 1.00 98.19 91 GLU A O 1
ATOM 695 N N . ILE A 1 92 ? -4.495 10.764 10.005 1.00 98.00 92 ILE A N 1
ATOM 696 C CA . ILE A 1 92 ? -4.045 9.465 9.484 1.00 98.00 92 ILE A CA 1
ATOM 697 C C . ILE A 1 92 ? -4.537 9.277 8.047 1.00 98.00 92 ILE A C 1
ATOM 699 O O . ILE A 1 92 ? -3.742 8.981 7.156 1.00 98.00 92 ILE A O 1
ATOM 703 N N . MET A 1 93 ? -5.826 9.516 7.790 1.00 98.00 93 MET A N 1
ATOM 704 C CA . MET A 1 93 ? -6.388 9.391 6.445 1.00 98.00 93 MET A CA 1
ATOM 705 C C . MET A 1 93 ? -5.732 10.365 5.455 1.00 98.00 93 MET A C 1
ATOM 707 O O . MET A 1 93 ? -5.462 9.997 4.313 1.00 98.00 93 MET A O 1
ATOM 711 N N . ARG A 1 94 ? -5.402 11.589 5.885 1.00 98.12 94 ARG A N 1
ATOM 712 C CA . ARG A 1 94 ? -4.656 12.559 5.071 1.00 98.12 94 ARG A CA 1
ATOM 713 C C . ARG A 1 94 ? -3.301 11.992 4.639 1.00 98.12 94 ARG A C 1
ATOM 715 O O . ARG A 1 94 ? -2.948 12.121 3.466 1.00 98.12 94 ARG A O 1
ATOM 722 N N . TRP A 1 95 ? -2.573 11.340 5.546 1.00 98.06 95 TRP A N 1
ATOM 723 C CA . TRP A 1 95 ? -1.304 10.677 5.230 1.00 98.06 95 TRP A CA 1
ATOM 724 C C . TRP A 1 95 ? -1.473 9.446 4.344 1.00 98.06 95 TRP A C 1
ATOM 726 O O . TRP A 1 95 ? -0.696 9.288 3.408 1.00 98.06 95 TRP A O 1
ATOM 736 N N . VAL A 1 96 ? -2.501 8.624 4.565 1.00 97.88 96 VAL A N 1
ATOM 737 C CA . VAL A 1 96 ? -2.819 7.471 3.702 1.00 97.88 96 VAL A CA 1
ATOM 738 C C . VAL A 1 96 ? -3.106 7.926 2.268 1.00 97.88 96 VAL A C 1
ATOM 740 O O . VAL A 1 96 ? -2.572 7.358 1.316 1.00 97.88 96 VAL A O 1
ATOM 743 N N . LEU A 1 97 ? -3.902 8.985 2.093 1.00 98.12 97 LEU A N 1
ATOM 744 C CA . LEU A 1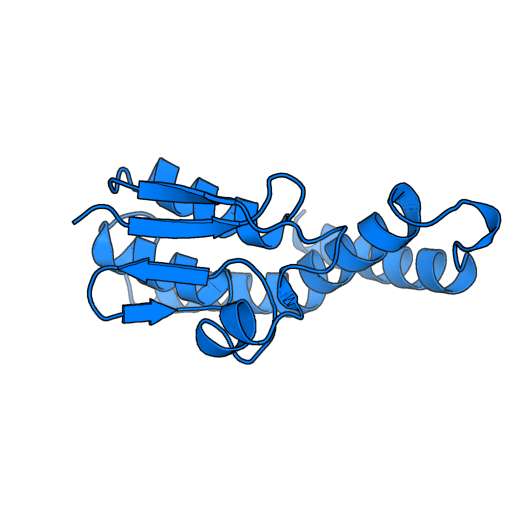 97 ? -4.208 9.546 0.774 1.00 98.12 97 LEU A CA 1
ATOM 745 C C . LEU A 1 97 ? -2.972 10.168 0.114 1.00 98.12 97 LEU A C 1
ATOM 747 O O . LEU A 1 97 ? -2.746 9.975 -1.085 1.00 98.12 97 LEU A O 1
ATOM 751 N N . TRP A 1 98 ? -2.158 10.896 0.883 1.00 98.00 98 TRP A N 1
ATOM 752 C CA . TRP A 1 98 ? -0.899 11.443 0.385 1.00 98.00 98 TRP A CA 1
ATOM 753 C C . TRP A 1 98 ? 0.069 10.331 -0.035 1.00 98.00 98 TRP A C 1
ATOM 755 O O . TRP A 1 98 ? 0.621 10.407 -1.132 1.00 98.00 98 TRP A O 1
ATOM 765 N N . ASP A 1 99 ? 0.230 9.283 0.777 1.00 97.31 99 ASP A N 1
ATOM 766 C CA . ASP A 1 99 ? 1.080 8.136 0.459 1.00 97.31 99 ASP A CA 1
ATOM 767 C C . ASP A 1 99 ? 0.604 7.455 -0.822 1.00 97.31 99 ASP A C 1
ATOM 769 O O . ASP A 1 99 ? 1.372 7.331 -1.781 1.00 97.31 99 ASP A O 1
ATOM 773 N N . ASN A 1 100 ? -0.680 7.092 -0.876 1.00 95.88 100 ASN A N 1
ATOM 774 C CA . ASN A 1 100 ? -1.261 6.442 -2.043 1.00 95.88 100 ASN A CA 1
ATOM 775 C C . ASN A 1 100 ? -1.032 7.264 -3.311 1.00 95.88 100 ASN A C 1
ATOM 777 O O . ASN A 1 100 ? -0.663 6.695 -4.332 1.00 95.88 100 ASN A O 1
ATOM 781 N N . HIS A 1 101 ? -1.197 8.586 -3.274 1.00 95.25 101 HIS A N 1
ATOM 782 C CA . HIS A 1 101 ? -1.113 9.403 -4.484 1.00 95.25 101 HIS A CA 1
ATOM 783 C C . HIS A 1 101 ? 0.314 9.859 -4.847 1.00 95.25 101 HIS A C 1
ATOM 785 O O . HIS A 1 101 ? 0.688 9.871 -6.026 1.00 95.25 101 HIS A O 1
ATOM 791 N N . LYS A 1 102 ? 1.115 10.281 -3.864 1.00 95.81 102 LYS A N 1
ATOM 792 C CA . LYS A 1 102 ? 2.409 10.951 -4.088 1.00 95.81 102 LYS A CA 1
ATOM 793 C C . LYS A 1 102 ? 3.616 10.062 -3.826 1.00 95.81 102 LYS A C 1
ATOM 795 O O . LYS A 1 102 ? 4.619 10.248 -4.512 1.00 95.81 102 LYS A O 1
ATOM 800 N N . LEU A 1 103 ? 3.526 9.119 -2.891 1.00 96.44 103 LEU A N 1
ATOM 801 C CA . LEU A 1 103 ? 4.657 8.283 -2.497 1.00 96.44 103 LEU A CA 1
ATOM 802 C C . LEU A 1 103 ? 4.564 6.900 -3.139 1.00 96.44 103 LEU A C 1
ATOM 804 O O . LEU A 1 103 ? 5.220 6.645 -4.148 1.00 96.44 103 LEU A O 1
ATOM 808 N N . SER A 1 104 ? 3.723 6.020 -2.608 1.00 96.00 104 SER A N 1
ATOM 809 C CA . SER A 1 104 ? 3.690 4.610 -2.991 1.00 96.00 104 SER A CA 1
ATOM 810 C C . SER A 1 104 ? 3.305 4.362 -4.446 1.00 96.00 104 SER A C 1
ATOM 812 O O . SER A 1 104 ? 3.921 3.503 -5.077 1.00 96.00 104 SER A O 1
ATOM 814 N N . SER A 1 105 ? 2.376 5.135 -5.027 1.00 93.12 105 SER A N 1
ATOM 815 C CA . SER A 1 105 ? 2.063 5.007 -6.465 1.00 93.12 105 SER A CA 1
ATOM 816 C C . SER A 1 105 ? 3.269 5.306 -7.357 1.00 93.12 105 SER A C 1
ATOM 818 O O . SER A 1 105 ? 3.445 4.682 -8.400 1.00 93.12 105 SER A O 1
ATOM 820 N N . GLN A 1 106 ? 4.126 6.247 -6.949 1.00 95.88 106 GLN A N 1
ATOM 821 C CA . GLN A 1 106 ? 5.341 6.570 -7.695 1.00 95.88 106 GLN A CA 1
ATOM 822 C C . GLN A 1 106 ? 6.445 5.550 -7.394 1.00 95.88 106 GLN A C 1
ATOM 824 O O . GLN A 1 106 ? 7.100 5.059 -8.312 1.00 95.88 106 GLN A O 1
ATOM 829 N N . ALA A 1 107 ? 6.627 5.185 -6.122 1.00 96.75 107 ALA A N 1
ATOM 830 C CA . ALA A 1 107 ? 7.680 4.282 -5.667 1.00 96.75 107 ALA A CA 1
ATOM 831 C C . ALA A 1 107 ? 7.493 2.864 -6.211 1.00 96.75 107 ALA A C 1
ATOM 833 O O . ALA A 1 107 ? 8.437 2.288 -6.746 1.00 96.75 107 ALA A O 1
ATOM 834 N N . GLY A 1 108 ? 6.274 2.322 -6.130 1.00 95.50 108 GLY A N 1
ATOM 835 C CA . GLY A 1 108 ? 5.952 0.975 -6.596 1.00 95.50 108 GLY A CA 1
ATOM 836 C C . GLY A 1 108 ? 6.222 0.806 -8.088 1.00 95.50 108 GLY A C 1
ATOM 837 O O . GLY A 1 108 ? 6.948 -0.107 -8.480 1.00 95.50 108 GLY A O 1
ATOM 838 N N . MET A 1 109 ? 5.716 1.735 -8.904 1.00 95.12 109 MET A N 1
ATOM 839 C CA . MET A 1 109 ? 5.948 1.744 -10.350 1.00 95.12 109 MET A CA 1
ATOM 840 C C . MET A 1 109 ? 7.434 1.925 -10.685 1.00 95.12 109 MET A C 1
ATOM 842 O O . MET A 1 109 ? 7.986 1.147 -11.455 1.00 95.12 109 MET A O 1
ATOM 846 N N . THR A 1 110 ? 8.109 2.901 -10.067 1.00 97.44 110 THR A N 1
ATOM 847 C CA . THR A 1 110 ? 9.539 3.159 -10.317 1.00 97.44 110 THR A CA 1
ATOM 848 C C . THR A 1 110 ? 10.385 1.935 -9.979 1.00 97.44 110 THR A C 1
ATOM 850 O O . THR A 1 110 ? 11.218 1.516 -10.778 1.00 97.44 110 THR A O 1
ATOM 853 N N . ARG A 1 111 ? 10.131 1.305 -8.824 1.00 96.88 111 ARG A N 1
ATOM 854 C CA . ARG A 1 111 ? 10.820 0.080 -8.405 1.00 96.88 111 ARG A CA 1
ATOM 855 C C . ARG A 1 111 ? 10.558 -1.066 -9.378 1.00 96.88 111 ARG A C 1
ATOM 857 O O . ARG A 1 111 ? 11.499 -1.797 -9.683 1.00 96.88 111 ARG A O 1
ATOM 864 N N . PHE A 1 112 ? 9.323 -1.207 -9.866 1.00 95.19 112 PHE A N 1
ATOM 865 C CA . PHE A 1 112 ? 8.970 -2.203 -10.877 1.00 95.19 112 PHE A CA 1
ATOM 866 C C . PHE A 1 112 ? 9.798 -2.016 -12.153 1.00 95.19 112 PHE A C 1
ATOM 868 O O . PHE A 1 112 ? 10.510 -2.929 -12.565 1.00 95.19 112 PHE A O 1
ATOM 875 N N . LEU A 1 113 ? 9.779 -0.807 -12.721 1.00 96.69 113 LEU A N 1
ATOM 876 C CA . LEU A 1 113 ? 10.514 -0.476 -13.945 1.00 96.69 113 LEU A CA 1
ATOM 877 C C . LEU A 1 113 ? 12.025 -0.688 -13.794 1.00 96.69 113 LEU A C 1
ATOM 879 O O . LEU A 1 113 ? 12.668 -1.170 -14.718 1.00 96.69 113 LEU A O 1
ATOM 883 N N . MET A 1 114 ? 12.591 -0.353 -12.633 1.00 96.38 114 MET A N 1
ATOM 884 C CA . MET A 1 114 ? 14.032 -0.459 -12.396 1.00 96.38 114 MET A CA 1
ATOM 885 C C . MET A 1 114 ? 14.523 -1.888 -12.147 1.00 96.38 114 MET A C 1
ATOM 887 O O . MET A 1 114 ? 15.676 -2.169 -12.451 1.00 96.38 114 MET A O 1
ATOM 891 N N . ASN A 1 115 ? 13.699 -2.768 -11.568 1.00 94.38 115 ASN A N 1
ATOM 892 C CA . ASN A 1 115 ? 14.189 -4.044 -11.022 1.00 94.38 115 ASN A CA 1
ATOM 893 C C . ASN A 1 115 ? 13.504 -5.289 -11.593 1.00 94.38 115 ASN A C 1
ATOM 895 O O . ASN A 1 115 ? 14.079 -6.368 -11.515 1.00 94.38 115 ASN A O 1
ATOM 899 N N . PHE A 1 116 ? 12.302 -5.163 -12.158 1.00 91.94 116 PHE A N 1
ATOM 900 C CA . PHE A 1 116 ? 11.509 -6.312 -12.618 1.00 91.94 116 PHE A CA 1
ATOM 901 C C . PHE A 1 116 ? 11.368 -6.381 -14.139 1.00 91.94 116 PHE A C 1
ATOM 903 O O . PHE A 1 116 ? 10.987 -7.422 -14.669 1.00 91.94 116 PHE A O 1
ATOM 910 N N . LEU A 1 117 ? 11.693 -5.300 -14.853 1.00 94.00 117 LEU A N 1
ATOM 911 C CA . LEU A 1 117 ? 11.830 -5.344 -16.304 1.00 94.00 117 LEU A CA 1
ATOM 912 C C . LEU A 1 117 ? 13.245 -5.785 -16.716 1.00 94.00 117 LEU A C 1
ATOM 914 O O . LEU A 1 117 ? 14.221 -5.380 -16.061 1.00 94.00 117 LEU A O 1
ATOM 918 N N . PRO A 1 118 ? 13.365 -6.544 -17.827 1.00 94.81 118 PRO A N 1
ATOM 919 C CA . PRO A 1 118 ? 14.633 -6.738 -18.526 1.00 94.81 118 PRO A CA 1
ATOM 920 C C . PRO A 1 118 ? 15.321 -5.397 -18.777 1.00 94.81 118 PRO A C 1
ATOM 922 O O . PRO A 1 118 ? 14.646 -4.405 -19.054 1.00 94.81 118 PRO A O 1
ATOM 925 N N . GLU A 1 119 ? 16.644 -5.356 -18.634 1.00 95.19 119 GLU A N 1
ATOM 926 C CA . GLU A 1 119 ? 17.423 -4.113 -18.663 1.00 95.19 119 GLU A CA 1
ATOM 927 C C . GLU A 1 119 ? 17.225 -3.315 -19.959 1.00 95.19 119 GLU A C 1
ATOM 929 O O . GLU A 1 119 ? 17.008 -2.105 -19.911 1.00 95.19 119 GLU A O 1
ATOM 934 N N . ASP A 1 120 ? 17.164 -4.011 -21.091 1.00 96.69 120 ASP A N 1
ATOM 935 C CA . ASP A 1 120 ? 16.907 -3.472 -22.430 1.00 96.69 120 ASP A CA 1
ATOM 936 C C . ASP A 1 120 ? 15.496 -2.881 -22.604 1.00 96.69 120 ASP A C 1
ATOM 938 O O . ASP A 1 120 ? 15.244 -2.134 -23.548 1.00 96.69 120 ASP A O 1
ATOM 942 N N . LYS A 1 121 ? 14.569 -3.178 -21.685 1.00 96.94 121 LYS A N 1
ATOM 943 C CA . LYS A 1 121 ? 13.177 -2.697 -21.707 1.00 96.94 121 LYS A CA 1
ATOM 944 C C . LYS A 1 121 ? 12.897 -1.589 -20.694 1.00 96.94 121 LYS A C 1
ATOM 946 O O . LYS A 1 121 ? 11.745 -1.173 -20.559 1.00 96.94 121 LYS A O 1
ATOM 951 N N . ARG A 1 122 ? 13.901 -1.117 -19.950 1.00 97.44 122 ARG A N 1
ATOM 952 C CA . ARG A 1 122 ? 13.712 -0.102 -18.901 1.00 97.44 122 ARG A CA 1
ATOM 953 C C . ARG A 1 122 ? 13.628 1.303 -19.514 1.00 97.44 122 ARG A C 1
ATOM 955 O O . ARG A 1 122 ? 14.604 1.766 -20.101 1.00 97.44 122 ARG A O 1
ATOM 962 N N . PRO A 1 123 ? 12.511 2.035 -19.351 1.00 97.62 123 PRO A N 1
ATOM 963 C CA . PRO A 1 123 ? 12.369 3.374 -19.917 1.00 97.62 123 PRO A CA 1
ATOM 964 C C . PRO A 1 123 ? 13.106 4.413 -19.054 1.00 97.62 123 PRO A C 1
ATOM 966 O O . PRO A 1 123 ? 12.552 4.932 -18.082 1.00 97.62 123 PRO A O 1
ATOM 969 N N . ALA A 1 124 ? 14.358 4.724 -19.405 1.00 97.38 124 ALA A N 1
ATOM 970 C CA . ALA A 1 124 ? 15.242 5.581 -18.606 1.00 97.38 124 ALA A CA 1
ATOM 971 C C . ALA A 1 124 ? 14.647 6.969 -18.294 1.00 97.38 124 ALA A C 1
ATOM 973 O O . ALA A 1 124 ? 14.715 7.426 -17.154 1.00 97.38 124 ALA A O 1
ATOM 974 N N . GLU A 1 125 ? 14.004 7.615 -19.270 1.00 98.00 125 GLU A N 1
ATOM 975 C CA . GLU A 1 125 ? 13.395 8.941 -19.088 1.00 98.00 125 GLU A CA 1
ATOM 976 C C . GLU A 1 125 ? 12.205 8.912 -18.117 1.00 98.00 125 GLU A C 1
ATOM 978 O O . GLU A 1 125 ? 12.077 9.784 -17.255 1.00 98.00 125 GLU A O 1
ATOM 983 N N . VAL A 1 126 ? 11.366 7.872 -18.197 1.00 97.69 126 VAL A N 1
ATOM 984 C CA . VAL A 1 126 ? 10.232 7.683 -17.278 1.00 97.69 126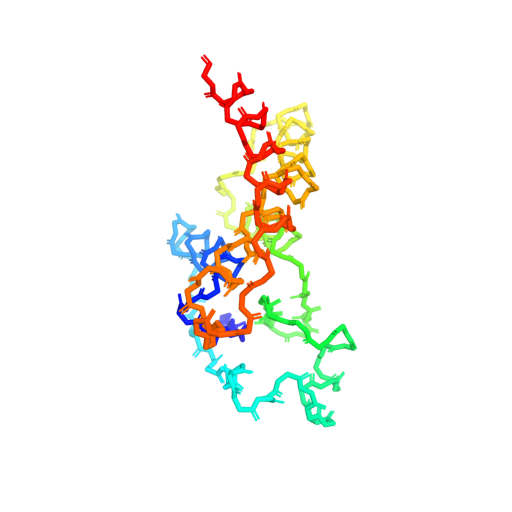 VAL A CA 1
ATOM 985 C C . VAL A 1 126 ? 10.742 7.437 -15.860 1.00 97.69 126 VAL A C 1
ATOM 987 O O . VAL A 1 126 ? 10.242 8.053 -14.920 1.00 97.69 126 VAL A O 1
ATOM 990 N N . ILE A 1 127 ? 11.771 6.597 -15.707 1.00 98.19 127 ILE A N 1
ATOM 991 C CA . ILE A 1 127 ? 12.413 6.330 -14.413 1.00 98.19 127 ILE A CA 1
ATOM 992 C C . ILE A 1 127 ? 12.993 7.622 -13.824 1.00 98.19 127 ILE A C 1
ATOM 994 O O . ILE A 1 127 ? 12.771 7.912 -12.648 1.00 98.19 127 ILE A O 1
ATOM 998 N N . ALA A 1 128 ? 13.697 8.429 -14.621 1.00 98.00 128 ALA A N 1
ATOM 999 C CA . ALA A 1 128 ? 14.253 9.701 -14.163 1.00 98.00 128 ALA A CA 1
ATOM 1000 C C . ALA A 1 128 ? 13.152 10.678 -13.708 1.00 98.00 128 ALA A C 1
ATOM 1002 O O . ALA A 1 128 ? 13.267 11.298 -12.644 1.00 98.00 128 ALA A O 1
ATOM 1003 N N . PHE A 1 129 ? 12.053 10.774 -14.464 1.00 97.81 129 PHE A N 1
ATOM 1004 C CA . PHE A 1 129 ? 10.903 11.606 -14.110 1.00 97.81 129 PHE A CA 1
ATOM 1005 C C . PHE A 1 129 ? 10.254 11.168 -12.789 1.00 97.81 129 PHE A C 1
ATOM 1007 O O . PHE A 1 129 ? 10.043 11.995 -11.893 1.00 97.81 129 PHE A O 1
ATOM 1014 N N . THR A 1 130 ? 9.963 9.876 -12.622 1.00 97.69 130 THR A N 1
ATOM 1015 C CA . THR A 1 130 ? 9.316 9.374 -11.402 1.00 97.69 130 THR A CA 1
ATOM 1016 C C . THR A 1 130 ? 10.246 9.435 -10.189 1.00 97.69 130 THR A C 1
ATOM 1018 O O . THR A 1 130 ? 9.791 9.791 -9.099 1.00 97.69 130 THR A O 1
ATOM 1021 N N . GLN A 1 131 ? 11.556 9.221 -10.358 1.00 97.38 131 GLN A N 1
ATOM 1022 C CA . GLN A 1 131 ? 12.549 9.490 -9.310 1.00 97.38 131 GLN A CA 1
ATOM 1023 C C . GLN A 1 131 ? 12.563 10.967 -8.892 1.00 97.38 131 GLN A C 1
ATOM 1025 O O . GLN A 1 131 ? 12.674 11.266 -7.702 1.00 97.38 131 GLN A O 1
ATOM 1030 N N . GLY A 1 132 ? 12.411 11.903 -9.834 1.00 97.00 132 GLY A N 1
ATOM 1031 C CA . GLY A 1 132 ? 12.255 13.329 -9.531 1.00 97.00 132 GLY A CA 1
ATOM 1032 C C . GLY A 1 132 ? 11.036 13.614 -8.646 1.00 97.00 132 GLY A C 1
ATOM 1033 O O . GLY A 1 132 ? 11.144 14.333 -7.650 1.00 97.00 132 GLY A O 1
ATOM 1034 N N . ARG A 1 133 ? 9.891 12.988 -8.949 1.00 96.38 133 ARG A N 1
ATOM 1035 C CA . ARG A 1 133 ? 8.673 13.088 -8.121 1.00 96.38 133 ARG A CA 1
ATOM 1036 C C . ARG A 1 133 ? 8.880 12.512 -6.720 1.00 96.38 133 ARG A C 1
ATOM 1038 O O . ARG A 1 133 ? 8.443 13.122 -5.747 1.00 96.38 133 ARG A O 1
ATOM 1045 N N . LEU A 1 134 ? 9.587 11.387 -6.609 1.00 97.06 134 LEU A N 1
ATOM 1046 C CA . LEU A 1 134 ? 9.919 10.773 -5.321 1.00 97.06 134 LEU A CA 1
ATOM 1047 C C . LEU A 1 134 ? 10.839 11.652 -4.475 1.00 97.06 134 LEU A C 1
ATOM 1049 O O . LEU A 1 134 ? 10.577 11.819 -3.289 1.00 97.06 134 LEU A O 1
ATOM 1053 N N . LYS A 1 135 ? 11.850 12.299 -5.072 1.00 97.06 135 LYS A N 1
ATOM 1054 C CA . LYS A 1 135 ? 12.702 13.267 -4.356 1.00 97.06 135 LYS A CA 1
ATOM 1055 C C . LYS A 1 135 ? 11.880 14.391 -3.721 1.00 97.06 135 LYS A C 1
ATOM 1057 O O . LYS A 1 135 ? 12.185 14.804 -2.607 1.00 97.06 135 LYS A O 1
ATOM 1062 N N . ALA A 1 136 ? 10.842 14.879 -4.404 1.00 95.44 136 ALA A N 1
ATOM 1063 C CA . ALA A 1 136 ? 9.933 15.873 -3.836 1.00 95.44 136 ALA A CA 1
ATOM 1064 C C . ALA A 1 136 ? 9.073 15.289 -2.701 1.00 95.44 136 ALA A C 1
ATOM 1066 O O . ALA A 1 136 ? 8.920 15.940 -1.673 1.00 95.44 136 ALA A O 1
ATOM 1067 N N . ALA A 1 137 ? 8.561 14.063 -2.854 1.00 96.44 137 ALA A N 1
ATOM 1068 C CA . ALA A 1 137 ? 7.789 13.390 -1.809 1.00 96.44 137 ALA A CA 1
ATOM 1069 C C . ALA A 1 137 ? 8.621 13.135 -0.538 1.00 96.44 137 ALA A C 1
ATOM 1071 O O . ALA A 1 137 ? 8.137 13.377 0.561 1.00 96.44 137 ALA A O 1
ATOM 1072 N N . TYR A 1 138 ? 9.887 12.729 -0.666 1.00 96.19 138 TYR A N 1
ATOM 1073 C CA . TYR A 1 138 ? 10.767 12.482 0.483 1.00 96.19 138 TYR A CA 1
ATOM 1074 C C . TYR A 1 138 ? 11.046 13.739 1.312 1.00 96.19 138 TYR A C 1
ATOM 1076 O O . TYR A 1 138 ? 11.196 13.640 2.522 1.00 96.19 138 TYR A O 1
ATOM 1084 N N . LYS A 1 139 ? 11.051 14.927 0.695 1.00 96.50 139 LYS A N 1
ATOM 1085 C CA . LYS A 1 139 ? 11.172 16.197 1.432 1.00 96.50 139 LYS A CA 1
ATOM 1086 C C . LYS A 1 139 ? 9.974 16.498 2.336 1.00 96.50 139 LYS A C 1
ATOM 1088 O O . LYS A 1 139 ? 10.101 17.346 3.197 1.00 96.50 139 LYS A O 1
ATOM 1093 N N . VAL A 1 140 ? 8.825 15.854 2.122 1.00 96.25 140 VAL A N 1
ATOM 1094 C CA . VAL A 1 140 ? 7.641 15.997 2.990 1.00 96.25 140 VAL A CA 1
ATOM 1095 C C . VAL A 1 140 ? 7.757 15.116 4.243 1.00 96.25 140 VAL A C 1
ATOM 1097 O O . VAL A 1 140 ? 7.053 15.355 5.217 1.00 96.25 140 VAL A O 1
ATOM 1100 N N . LEU A 1 141 ? 8.617 14.091 4.214 1.00 91.25 141 LEU A N 1
ATOM 1101 C CA . LEU A 1 141 ? 8.814 13.143 5.316 1.00 91.25 141 LEU A CA 1
ATOM 1102 C C . LEU A 1 141 ? 9.928 13.553 6.296 1.00 91.25 141 LEU A C 1
ATOM 1104 O O . LEU A 1 141 ? 10.034 12.936 7.353 1.00 91.25 141 LEU A O 1
ATOM 1108 N N . ASN A 1 142 ? 10.750 14.544 5.935 1.00 71.31 142 ASN A N 1
ATOM 1109 C CA . ASN A 1 142 ? 11.847 15.096 6.740 1.00 71.31 142 ASN A CA 1
ATOM 1110 C C . ASN A 1 142 ? 11.482 16.491 7.248 1.00 71.31 142 ASN A C 1
ATOM 1112 O O . ASN A 1 142 ? 11.999 16.866 8.320 1.00 71.31 142 ASN A O 1
#

Radius of gyration: 16.51 Å; Cα contacts (8 Å, |Δi|>4): 174; chains: 1; bounding box: 36×33×42 Å

Nearest PDB structures (foldseek):
  4hz2-assembly1_A  TM=8.882E-01  e=1.582E-08  Xanthobacter autotrophicus Py2
  6keq-assembly1_BA  TM=8.274E-01  e=8.860E-08  Drosophila melanogaster
  6t2t-assembly1_A-2  TM=8.273E-01  e=3.181E-07  Drosophila melanogaster
  4e8h-assembly1_A  TM=7.802E-01  e=1.781E-06  Bombyx mori
  3qav-assembly1_A  TM=7.390E-01  e=3.470E-06  Laternula elliptica

pLDDT: mean 96.65, std 3.09, range [71.31, 98.75]

Sequence (142 aa):
MTIKLYCFGESGNAYKAALTLELSGLEWEPVFVDFFNGGTRTPEFRAINSMGEVPVMVDGDLTLSQSGAIQDYISTKGGKLGGRSANERREIMRWVLWDNHKLSSQAGMTRFLMNFLPEDKRPAEVIAFTQGRLKAAYKVLN

Foldseek 3Di:
DAKEWEDDPLDPLSVLLVVLCVVLVGHYDYDYAPVVVQSLVDPVNCVLPVVSDDTWMDDPPDIDHGSLVSSCVSCVVSVHPCDDDPVSNVVSVVVSVCCVPQNCVLVVVLCCLVPVDDPVRRDPVSNVVSVVSNVVVVVVVD

Mean predicted aligned error: 2.76 Å

Solvent-accessible surface area (backbone atoms only — not comparable to full-atom values): 7941 Å² total; per-residue (Å²): 133,69,29,37,33,38,26,46,91,88,37,70,51,22,45,55,32,52,52,46,39,59,77,47,70,57,67,66,46,80,38,84,46,53,61,92,85,43,43,38,72,36,71,72,42,29,72,76,35,79,85,38,64,67,22,33,39,38,51,88,90,46,75,44,59,52,37,64,57,45,40,52,50,47,15,63,77,54,73,36,96,46,64,92,46,76,66,45,36,51,51,53,49,52,51,45,54,46,35,54,68,51,38,49,56,39,50,54,52,42,52,40,47,72,69,73,43,60,78,94,70,41,60,62,69,61,45,53,52,39,51,52,49,41,58,58,44,53,64,74,78,110